Protein AF-A0A7C1PTM0-F1 (afdb_monomer)

pLDDT: mean 88.36, std 10.82, range [47.12, 97.25]

Sequence (57 aa):
MAERFKLYHCSVCGQVVKVVKSGAHMLICCDKQMDTIETEDEGVIMQWLNKIKSTSA

Mean predicted aligned error: 4.6 Å

Secondary structure (DSSP, 8-state):
-BPTT-EEE-TTT--EEE-SS-BSSPPEETTEEPEEE----HHHHHHHHHHHHHTT-

Structure (mmCIF, N/CA/C/O backbone):
data_AF-A0A7C1PTM0-F1
#
_entry.id   AF-A0A7C1PTM0-F1
#
loop_
_atom_site.group_PDB
_atom_site.id
_atom_site.type_symbol
_atom_site.label_atom_id
_atom_site.label_alt_id
_atom_site.label_comp_id
_atom_site.label_asym_id
_atom_site.label_entity_id
_atom_site.label_seq_id
_atom_site.pdbx_PDB_ins_code
_atom_site.Cartn_x
_atom_site.Cartn_y
_atom_site.Cartn_z
_atom_site.occupancy
_atom_site.B_iso_or_equiv
_atom_site.auth_seq_id
_atom_site.auth_comp_id
_atom_site.auth_asym_id
_atom_site.auth_atom_id
_atom_site.pdbx_PDB_model_num
ATOM 1 N N . MET A 1 1 ? -0.974 2.502 -8.285 1.00 87.12 1 MET A N 1
ATOM 2 C CA . MET A 1 1 ? 0.398 2.045 -8.574 1.00 87.12 1 MET A CA 1
ATOM 3 C C . MET A 1 1 ? 1.155 1.924 -7.257 1.00 87.12 1 MET A C 1
ATOM 5 O O . MET A 1 1 ? 0.914 2.747 -6.382 1.00 87.12 1 MET A O 1
ATOM 9 N N . ALA A 1 2 ? 2.016 0.919 -7.101 1.00 92.50 2 ALA A N 1
ATOM 10 C CA . ALA A 1 2 ? 2.890 0.761 -5.942 1.00 92.50 2 ALA A CA 1
ATOM 11 C C . ALA A 1 2 ? 4.223 1.458 -6.232 1.00 92.50 2 ALA A C 1
ATOM 13 O O . ALA A 1 2 ? 4.901 1.129 -7.209 1.00 92.50 2 ALA A O 1
ATOM 14 N N . GLU A 1 3 ? 4.593 2.431 -5.410 1.00 91.56 3 GLU A N 1
ATOM 15 C CA . GLU A 1 3 ? 5.747 3.297 -5.643 1.00 91.56 3 GLU A CA 1
ATOM 16 C C . GLU A 1 3 ? 6.941 2.867 -4.797 1.00 91.56 3 GLU A C 1
ATOM 18 O O . GLU A 1 3 ? 6.801 2.580 -3.610 1.00 91.56 3 GLU A O 1
ATOM 23 N N . ARG A 1 4 ? 8.132 2.825 -5.404 1.00 93.44 4 ARG A N 1
ATOM 24 C CA . ARG A 1 4 ? 9.363 2.437 -4.713 1.00 93.44 4 ARG A CA 1
ATOM 25 C C . ARG A 1 4 ? 9.639 3.351 -3.520 1.00 93.44 4 ARG A C 1
ATOM 27 O O . ARG A 1 4 ? 9.522 4.564 -3.616 1.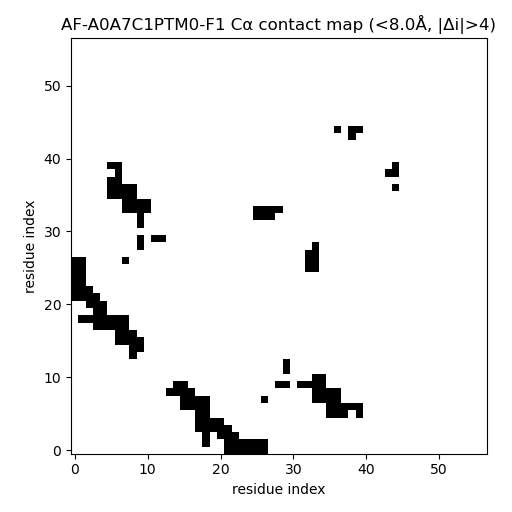00 93.44 4 ARG A O 1
ATOM 34 N N . PHE A 1 5 ? 10.046 2.720 -2.427 1.00 92.88 5 PHE A N 1
ATOM 35 C CA . PHE A 1 5 ? 10.361 3.284 -1.118 1.00 92.88 5 PHE A CA 1
ATOM 36 C C . PHE A 1 5 ? 9.202 3.919 -0.354 1.00 92.88 5 PHE A C 1
ATOM 38 O O . PHE A 1 5 ? 9.377 4.211 0.825 1.00 92.88 5 PHE A O 1
ATOM 45 N N . LYS A 1 6 ? 7.998 3.978 -0.936 1.00 93.06 6 LYS A N 1
ATOM 46 C CA . LYS A 1 6 ? 6.800 4.328 -0.177 1.00 93.06 6 LYS A CA 1
ATOM 47 C C . LYS A 1 6 ? 6.388 3.209 0.772 1.00 93.06 6 LYS A C 1
ATOM 49 O O . LYS A 1 6 ? 6.594 2.015 0.514 1.00 93.06 6 LYS A O 1
ATOM 54 N N . LEU A 1 7 ? 5.788 3.638 1.873 1.00 94.00 7 LEU A N 1
ATOM 55 C CA . LEU A 1 7 ? 5.175 2.785 2.873 1.00 94.00 7 LEU A CA 1
ATOM 56 C C . LEU A 1 7 ? 3.669 2.726 2.655 1.00 94.00 7 LEU A C 1
ATOM 58 O O . LEU A 1 7 ? 3.041 3.719 2.287 1.00 94.00 7 LEU A O 1
ATOM 62 N N . TYR A 1 8 ? 3.102 1.552 2.904 1.00 94.88 8 TYR A N 1
ATOM 63 C CA . TYR A 1 8 ? 1.675 1.305 2.771 1.00 94.88 8 TYR A CA 1
ATOM 64 C C . TYR A 1 8 ? 1.137 0.610 4.011 1.00 94.88 8 TYR A C 1
ATOM 66 O O . TYR A 1 8 ? 1.796 -0.275 4.558 1.00 94.88 8 TYR A O 1
ATOM 74 N N . HIS A 1 9 ? -0.073 0.981 4.415 1.00 93.81 9 HIS A N 1
ATOM 75 C CA . HIS A 1 9 ? -0.778 0.457 5.576 1.00 93.81 9 HIS A CA 1
ATOM 76 C C . HIS A 1 9 ? -2.125 -0.148 5.176 1.00 93.81 9 HIS A C 1
ATOM 78 O O . HIS A 1 9 ? -2.880 0.436 4.403 1.00 93.81 9 HIS A O 1
ATOM 84 N N . CYS A 1 10 ? -2.446 -1.320 5.719 1.00 94.88 10 CYS A N 1
ATOM 85 C CA . CYS A 1 10 ? -3.785 -1.886 5.643 1.00 94.88 10 CYS A CA 1
ATOM 86 C C . CYS A 1 10 ? -4.592 -1.455 6.868 1.00 94.88 10 CYS A C 1
ATOM 88 O O . CYS A 1 10 ? -4.328 -1.919 7.974 1.00 94.88 10 CYS A O 1
ATOM 90 N N . SER A 1 11 ? -5.626 -0.642 6.664 1.00 91.25 11 SER A N 1
ATOM 91 C CA . SER A 1 11 ? -6.538 -0.189 7.724 1.00 91.25 11 SER A CA 1
ATOM 92 C C . SER A 1 11 ? -7.439 -1.278 8.315 1.00 91.25 11 SER A C 1
ATOM 94 O O . SER A 1 11 ? -8.089 -1.033 9.326 1.00 91.25 11 SER A O 1
ATOM 96 N N . VAL A 1 12 ? -7.470 -2.482 7.734 1.00 93.12 12 VAL A N 1
ATOM 97 C CA . VAL A 1 12 ? -8.278 -3.606 8.238 1.00 93.12 12 VAL A CA 1
ATOM 98 C C . VAL A 1 12 ? -7.486 -4.491 9.201 1.00 93.12 12 VAL A C 1
ATOM 100 O O . VAL A 1 12 ? -7.951 -4.768 10.301 1.00 93.12 12 VAL A O 1
ATOM 103 N N . CYS A 1 13 ? -6.298 -4.950 8.796 1.00 93.81 13 CYS A N 1
ATOM 104 C CA . CYS A 1 13 ? -5.479 -5.874 9.594 1.00 93.81 13 CYS A CA 1
ATOM 105 C C . CYS A 1 13 ? -4.255 -5.218 10.252 1.00 93.81 13 CYS A C 1
ATOM 107 O O . CYS A 1 13 ? -3.563 -5.866 11.035 1.00 93.81 13 CYS A O 1
ATOM 109 N N . GLY A 1 14 ? -3.956 -3.956 9.930 1.00 91.69 14 GLY A N 1
ATOM 110 C CA . GLY A 1 14 ? -2.821 -3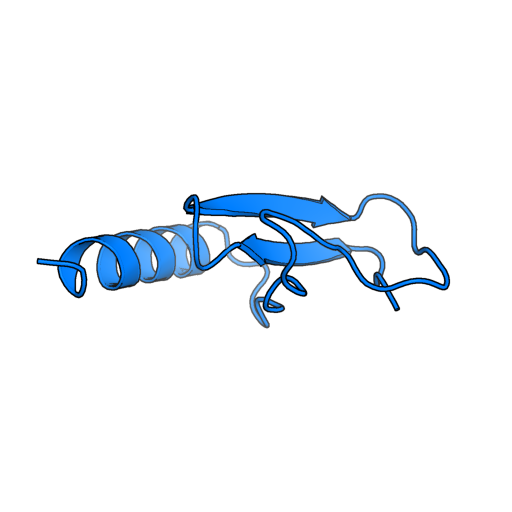.211 10.476 1.00 91.69 14 GLY A CA 1
ATOM 111 C C . GLY A 1 14 ? -1.463 -3.545 9.850 1.00 91.69 14 GLY A C 1
ATOM 112 O O . GLY A 1 14 ? -0.434 -3.121 10.376 1.00 91.69 14 GLY A O 1
ATOM 113 N N . GLN A 1 15 ? -1.419 -4.309 8.752 1.00 94.12 15 GLN A N 1
ATOM 114 C CA . GLN A 1 15 ? -0.165 -4.640 8.071 1.00 94.12 15 GLN A CA 1
ATOM 115 C C . GLN A 1 15 ? 0.497 -3.386 7.483 1.00 94.12 15 GLN A C 1
ATOM 117 O O . GLN A 1 15 ? -0.165 -2.594 6.813 1.00 94.12 15 GLN A O 1
ATOM 122 N N . VAL A 1 16 ? 1.815 -3.255 7.666 1.00 93.25 16 VAL A N 1
ATOM 123 C CA . VAL A 1 16 ? 2.635 -2.182 7.085 1.00 93.25 16 VAL A CA 1
ATOM 124 C C . VAL A 1 16 ? 3.728 -2.788 6.213 1.00 93.25 16 VAL A C 1
ATOM 126 O O . VAL A 1 16 ? 4.400 -3.730 6.631 1.00 93.25 16 VAL A O 1
ATOM 129 N N . VAL A 1 17 ? 3.910 -2.267 4.999 1.00 94.56 17 VAL A N 1
ATOM 130 C CA . VAL A 1 17 ? 4.935 -2.745 4.056 1.00 94.56 17 VAL A CA 1
ATOM 131 C C . VAL A 1 17 ? 5.679 -1.587 3.401 1.00 94.56 17 VAL A C 1
ATOM 133 O O . VAL A 1 17 ? 5.071 -0.578 3.048 1.00 94.56 17 VAL A O 1
ATOM 136 N N . LYS A 1 18 ? 6.991 -1.753 3.189 1.00 94.06 18 LYS A N 1
ATOM 137 C CA . LYS A 1 18 ? 7.821 -0.852 2.375 1.00 94.06 18 LYS A CA 1
ATOM 138 C C . LYS A 1 18 ? 8.039 -1.458 0.997 1.00 94.06 18 LYS A C 1
ATOM 140 O O . LYS A 1 18 ? 8.484 -2.599 0.873 1.00 94.06 18 LYS A O 1
ATOM 145 N N . VAL A 1 19 ? 7.766 -0.693 -0.053 1.00 94.75 19 VAL A N 1
ATOM 146 C CA . VAL A 1 19 ? 7.966 -1.164 -1.426 1.00 94.75 19 VAL A CA 1
ATOM 147 C C . VAL A 1 19 ? 9.443 -1.055 -1.801 1.00 94.75 19 VAL A C 1
ATOM 149 O O . VAL A 1 19 ? 10.001 0.034 -1.875 1.00 94.75 19 VAL A O 1
ATOM 152 N N . VAL A 1 20 ? 10.098 -2.175 -2.105 1.00 95.94 20 VAL A N 1
ATOM 153 C CA . VAL A 1 20 ? 11.506 -2.176 -2.561 1.00 95.94 20 VAL A CA 1
ATOM 154 C C . VAL A 1 20 ? 11.658 -1.987 -4.077 1.00 95.94 20 VAL A C 1
ATOM 156 O O . VAL A 1 20 ? 12.710 -1.549 -4.547 1.00 95.94 20 VAL A O 1
ATOM 159 N N . LYS A 1 21 ? 10.599 -2.272 -4.848 1.00 95.25 21 LYS A N 1
ATOM 160 C CA . LYS A 1 21 ? 10.526 -2.138 -6.311 1.00 95.25 21 LYS A CA 1
ATOM 161 C C . LYS A 1 21 ? 9.113 -1.718 -6.721 1.00 95.25 21 LYS A C 1
ATOM 163 O O . LYS A 1 21 ? 8.159 -2.361 -6.296 1.00 95.25 21 LYS A O 1
ATOM 168 N N . SER A 1 22 ? 8.985 -0.683 -7.555 1.00 95.56 22 SER A N 1
ATOM 169 C CA . SER A 1 22 ? 7.679 -0.212 -8.036 1.00 95.56 22 SER A CA 1
ATOM 170 C C . SER A 1 22 ? 6.931 -1.288 -8.829 1.00 95.56 22 SER A C 1
ATOM 172 O O . SER A 1 22 ? 7.545 -2.113 -9.511 1.00 95.56 22 SER A O 1
ATOM 174 N N . GLY A 1 23 ? 5.603 -1.231 -8.798 1.00 94.31 23 GLY A N 1
ATOM 175 C CA . GLY A 1 23 ? 4.721 -2.092 -9.582 1.00 94.31 23 GLY A CA 1
ATOM 176 C C . GLY A 1 23 ? 3.551 -1.302 -10.157 1.00 94.31 23 GLY A C 1
ATOM 177 O O . GLY A 1 23 ? 3.094 -0.344 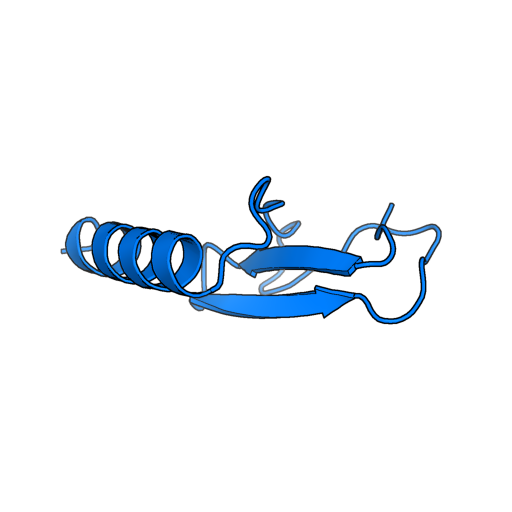-9.543 1.00 94.31 23 GLY A O 1
ATOM 178 N N . ALA A 1 24 ? 3.051 -1.704 -11.329 1.00 94.44 24 ALA A N 1
ATOM 179 C CA . ALA A 1 24 ? 1.980 -0.988 -12.033 1.00 94.44 24 ALA A CA 1
ATOM 180 C C . ALA A 1 24 ? 0.661 -0.929 -11.233 1.00 94.44 24 ALA A C 1
ATOM 182 O O . ALA A 1 24 ? -0.058 0.070 -11.257 1.00 94.44 24 ALA A O 1
ATOM 183 N N . HIS A 1 25 ? 0.367 -1.984 -10.476 1.00 93.56 25 HIS A N 1
ATOM 184 C CA . HIS A 1 25 ? -0.897 -2.149 -9.762 1.00 93.56 25 HIS A CA 1
ATOM 185 C C . HIS A 1 25 ? -0.863 -1.544 -8.355 1.00 93.56 25 HIS A C 1
ATOM 187 O O . HIS A 1 25 ? 0.184 -1.142 -7.852 1.00 93.56 25 HIS A O 1
ATOM 193 N N . MET A 1 26 ? -2.034 -1.415 -7.737 1.00 94.44 26 MET A N 1
ATOM 194 C CA . MET A 1 26 ? -2.185 -0.971 -6.348 1.00 94.44 26 MET A CA 1
ATOM 195 C C . MET A 1 26 ? -1.970 -2.152 -5.398 1.00 94.44 26 MET A C 1
ATOM 197 O O . MET A 1 26 ? -2.205 -3.297 -5.780 1.00 94.44 26 MET A O 1
ATOM 201 N N . LEU A 1 27 ? -1.520 -1.881 -4.172 1.00 95.81 27 LEU A N 1
ATOM 202 C CA . LEU A 1 27 ? -1.419 -2.918 -3.148 1.00 95.81 27 LEU A CA 1
ATOM 203 C C . LEU A 1 27 ? -2.804 -3.172 -2.552 1.00 95.81 27 LEU A C 1
ATOM 205 O O . LEU A 1 27 ? -3.460 -2.236 -2.094 1.00 95.81 27 LEU A O 1
ATOM 209 N N . ILE A 1 28 ? -3.233 -4.433 -2.582 1.00 96.19 28 ILE A N 1
ATOM 210 C CA . ILE A 1 28 ? -4.493 -4.899 -2.000 1.00 96.19 28 ILE A CA 1
ATOM 211 C C . ILE A 1 28 ? -4.170 -5.766 -0.782 1.00 96.19 28 ILE A C 1
ATOM 213 O O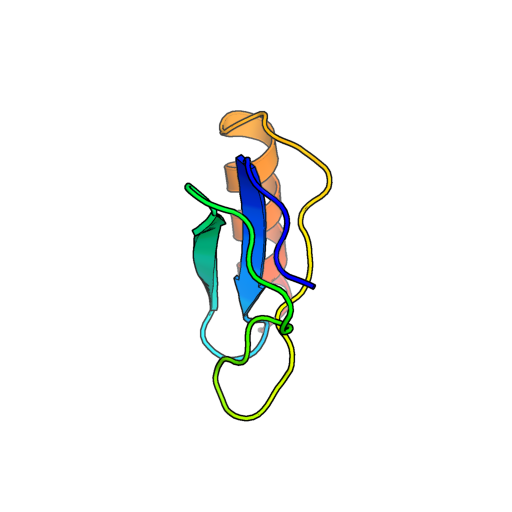 . ILE A 1 28 ? -3.324 -6.657 -0.856 1.00 96.19 28 ILE A O 1
ATOM 217 N N . CYS A 1 29 ? -4.862 -5.520 0.326 1.00 97.25 29 CYS A N 1
ATOM 218 C CA . CYS A 1 29 ? -4.834 -6.338 1.533 1.00 97.25 29 CYS A CA 1
ATOM 219 C C . CYS A 1 29 ? -6.247 -6.356 2.135 1.00 97.25 29 CYS A C 1
ATOM 221 O O . CYS A 1 29 ? -6.908 -5.320 2.169 1.00 97.25 29 CYS A O 1
ATOM 223 N N . CYS A 1 30 ? -6.731 -7.519 2.584 1.00 97.00 30 CYS A N 1
ATOM 224 C CA . CYS A 1 30 ? -8.098 -7.679 3.111 1.00 97.00 30 CYS A CA 1
ATOM 225 C C . CYS A 1 30 ? -9.187 -7.141 2.161 1.00 97.00 30 CYS A C 1
ATOM 227 O O . CYS A 1 30 ? -10.069 -6.392 2.582 1.00 97.00 30 CYS A O 1
ATOM 229 N N . ASP A 1 31 ? -9.071 -7.470 0.869 1.00 96.69 31 ASP A N 1
ATOM 230 C CA . ASP A 1 31 ? -9.997 -7.064 -0.202 1.00 96.69 31 ASP A CA 1
ATOM 231 C C . ASP A 1 31 ? -10.152 -5.545 -0.391 1.00 96.69 31 ASP A C 1
ATOM 233 O O . ASP A 1 31 ? -11.057 -5.076 -1.081 1.00 96.69 31 ASP A O 1
ATOM 237 N N . LYS A 1 32 ? -9.242 -4.755 0.192 1.00 95.12 32 LYS A N 1
ATOM 238 C CA . LYS A 1 32 ? -9.207 -3.299 0.070 1.00 95.12 32 LYS A CA 1
ATOM 239 C C . LYS A 1 32 ? -7.844 -2.820 -0.390 1.00 95.12 32 LYS A C 1
ATOM 241 O O . LYS A 1 32 ? -6.812 -3.445 -0.151 1.00 95.12 32 LYS A O 1
ATOM 246 N N . GLN A 1 33 ? -7.849 -1.676 -1.057 1.00 96.75 33 GLN A N 1
ATOM 247 C CA . GLN A 1 33 ? -6.625 -0.967 -1.382 1.00 96.75 33 GLN A CA 1
ATOM 248 C C . GLN A 1 33 ? -5.960 -0.444 -0.107 1.00 96.75 33 GLN A C 1
ATOM 250 O O . GLN A 1 33 ? -6.634 0.093 0.767 1.00 96.75 33 GLN A O 1
ATOM 255 N N . MET A 1 34 ? -4.641 -0.614 -0.012 1.00 96.12 34 MET A N 1
ATOM 256 C CA . MET A 1 34 ? -3.845 -0.104 1.103 1.00 96.12 34 MET A CA 1
ATOM 257 C C . MET A 1 34 ? -3.659 1.416 1.016 1.00 96.12 34 MET A C 1
ATOM 259 O O . MET A 1 34 ? -3.505 1.979 -0.072 1.00 96.12 34 MET A O 1
ATOM 263 N N . ASP A 1 35 ? -3.593 2.054 2.180 1.00 94.12 35 ASP A N 1
ATOM 264 C CA . ASP A 1 35 ? -3.347 3.483 2.355 1.00 94.12 35 ASP A CA 1
ATOM 265 C C . ASP A 1 35 ? -1.848 3.785 2.226 1.00 94.12 35 ASP A C 1
ATOM 267 O O . ASP A 1 35 ? -1.014 3.005 2.685 1.00 94.12 35 ASP A O 1
ATOM 271 N N . THR A 1 36 ? -1.478 4.909 1.608 1.00 93.88 36 THR A N 1
ATOM 272 C CA . THR A 1 36 ? -0.068 5.337 1.503 1.00 93.88 36 THR A CA 1
ATOM 273 C C . THR A 1 36 ? 0.321 6.167 2.723 1.00 93.88 36 THR A C 1
ATOM 275 O O . THR A 1 36 ? -0.446 7.026 3.150 1.00 93.88 36 THR A O 1
ATOM 278 N N . ILE A 1 37 ? 1.518 5.946 3.264 1.00 91.94 37 ILE A N 1
ATOM 279 C CA . ILE A 1 37 ? 2.091 6.756 4.344 1.00 91.94 37 ILE A CA 1
ATOM 280 C C . ILE A 1 37 ? 3.080 7.750 3.720 1.00 91.94 37 ILE A C 1
ATOM 282 O O . ILE A 1 37 ? 4.026 7.343 3.047 1.00 91.94 37 ILE A O 1
ATOM 286 N N . GLU A 1 38 ? 2.862 9.051 3.927 1.00 87.62 38 GLU A N 1
ATOM 287 C CA . GLU A 1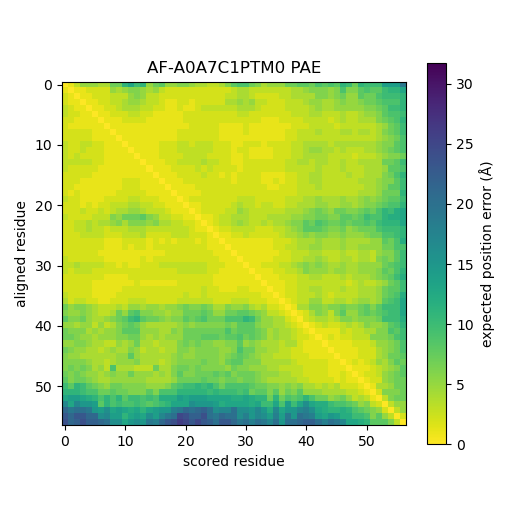 38 ? 3.645 10.129 3.288 1.00 87.62 38 GLU A CA 1
ATOM 288 C C . GLU A 1 38 ? 4.987 10.440 3.975 1.00 87.62 38 GLU A C 1
ATOM 290 O O . GLU A 1 38 ? 5.736 11.296 3.514 1.00 87.62 38 GLU A O 1
ATOM 295 N N . THR A 1 39 ? 5.313 9.751 5.068 1.00 86.25 39 THR A N 1
ATOM 296 C CA . THR A 1 39 ? 6.559 9.940 5.822 1.00 86.25 39 THR A CA 1
ATOM 297 C C . THR A 1 39 ? 7.440 8.696 5.750 1.00 86.25 39 THR A C 1
ATOM 299 O O . THR A 1 39 ? 6.942 7.571 5.762 1.00 86.25 39 THR A O 1
ATOM 302 N N . GLU A 1 40 ? 8.754 8.907 5.703 1.00 82.38 40 GLU A N 1
ATOM 303 C CA . GLU A 1 40 ? 9.772 7.850 5.770 1.00 82.38 40 GLU A CA 1
ATOM 304 C C . GLU A 1 40 ? 10.490 7.802 7.131 1.00 82.38 40 GLU A C 1
ATOM 306 O O . GLU A 1 40 ? 11.330 6.930 7.346 1.00 82.38 40 GLU A O 1
ATOM 311 N N . ASP A 1 41 ? 10.179 8.723 8.051 1.00 87.56 41 ASP A N 1
ATOM 312 C CA . ASP A 1 41 ? 10.769 8.730 9.391 1.00 87.56 41 ASP A CA 1
ATOM 313 C C . ASP A 1 41 ? 10.125 7.646 10.264 1.00 87.56 41 ASP A C 1
ATOM 315 O O . ASP A 1 41 ? 8.954 7.742 10.641 1.00 87.56 41 ASP A O 1
ATOM 319 N N . GLU A 1 42 ? 10.900 6.610 10.591 1.00 81.88 42 GLU A N 1
ATOM 320 C CA . GLU A 1 42 ? 10.459 5.454 11.386 1.00 81.88 42 GLU A CA 1
ATOM 321 C C . GLU A 1 42 ? 9.857 5.868 12.740 1.00 81.88 42 GLU A C 1
ATOM 323 O O . GLU A 1 42 ? 8.890 5.257 13.200 1.00 81.88 42 GLU A O 1
ATOM 328 N N . GLY A 1 43 ? 10.369 6.932 13.368 1.00 85.50 43 GLY A N 1
ATOM 329 C CA . GLY A 1 43 ? 9.839 7.452 14.628 1.00 85.50 43 GLY A CA 1
ATOM 330 C C . GLY A 1 43 ? 8.438 8.039 14.463 1.00 85.50 43 GLY A C 1
ATOM 331 O O . GLY A 1 43 ? 7.532 7.722 15.242 1.00 85.50 43 GLY A O 1
ATOM 332 N N . VAL A 1 44 ? 8.232 8.842 13.418 1.00 86.44 44 VAL A N 1
ATOM 333 C CA . VAL A 1 44 ? 6.918 9.404 13.066 1.00 86.44 44 VAL A CA 1
ATOM 334 C C . VAL A 1 44 ? 5.939 8.296 12.664 1.00 86.44 44 VAL A C 1
ATOM 336 O O . VAL A 1 44 ? 4.787 8.316 13.102 1.00 86.44 44 VAL A O 1
ATOM 339 N N . ILE A 1 45 ? 6.387 7.300 11.892 1.00 86.06 45 ILE A N 1
ATOM 340 C CA . ILE A 1 45 ? 5.568 6.148 11.477 1.00 86.06 45 ILE A CA 1
ATOM 341 C C . ILE A 1 45 ? 5.084 5.372 12.700 1.00 86.06 45 ILE A C 1
ATOM 343 O O . ILE A 1 45 ? 3.892 5.103 12.831 1.00 86.06 45 ILE A O 1
ATOM 347 N N . MET A 1 46 ? 5.978 5.056 13.637 1.00 84.25 46 MET A N 1
ATOM 348 C CA . MET A 1 46 ? 5.624 4.330 14.857 1.00 84.25 46 MET A CA 1
ATOM 349 C C . MET A 1 46 ? 4.640 5.113 15.732 1.00 84.25 46 MET A C 1
ATOM 351 O O . MET A 1 46 ? 3.673 4.544 16.244 1.00 84.25 46 MET A O 1
ATOM 355 N N . GLN A 1 47 ? 4.825 6.428 15.870 1.00 86.25 47 GLN A N 1
ATOM 356 C CA . GLN A 1 47 ? 3.862 7.279 16.574 1.00 86.25 47 GLN A CA 1
ATOM 357 C C . GLN A 1 47 ? 2.490 7.284 15.891 1.00 86.25 47 GLN A C 1
ATOM 359 O O . GLN A 1 47 ? 1.464 7.222 16.570 1.00 86.25 47 GLN A O 1
ATOM 364 N N . TRP A 1 48 ? 2.458 7.338 14.559 1.00 85.94 48 TRP A N 1
ATOM 365 C CA . TRP A 1 48 ? 1.225 7.269 13.779 1.00 85.94 48 TRP A CA 1
ATOM 366 C C . TRP A 1 48 ? 0.515 5.918 13.941 1.00 85.94 48 TRP A C 1
ATOM 368 O O . TRP A 1 48 ? -0.678 5.887 14.247 1.00 85.94 48 TRP A O 1
ATOM 378 N N . LEU A 1 49 ? 1.251 4.806 13.853 1.00 82.19 49 LEU A N 1
ATOM 379 C CA . LEU A 1 49 ? 0.713 3.456 14.055 1.00 82.19 49 LEU A CA 1
ATOM 380 C C . LEU A 1 49 ? 0.109 3.282 15.452 1.00 82.19 49 LEU A C 1
ATOM 382 O O . LEU A 1 49 ? -0.957 2.682 15.600 1.00 82.19 49 LEU A O 1
ATOM 386 N N . ASN A 1 50 ? 0.759 3.836 16.477 1.00 84.50 50 ASN A N 1
ATOM 387 C CA . ASN A 1 50 ? 0.250 3.797 17.846 1.00 84.50 50 ASN A CA 1
ATOM 388 C C . ASN A 1 50 ? -1.060 4.585 17.994 1.00 84.50 50 ASN A C 1
ATOM 390 O O . ASN A 1 50 ? -1.976 4.120 18.673 1.00 84.50 50 ASN A O 1
ATOM 39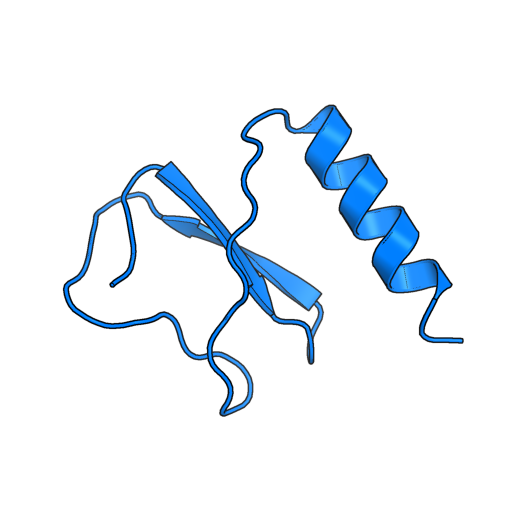4 N N . LYS A 1 51 ? -1.186 5.736 17.320 1.00 81.00 51 LYS A N 1
ATOM 395 C CA . LYS A 1 51 ? -2.433 6.516 17.308 1.00 81.00 51 LYS A CA 1
ATOM 396 C C . LYS A 1 51 ? -3.580 5.744 16.650 1.00 81.00 51 LYS A C 1
ATOM 398 O O . LYS A 1 51 ? -4.652 5.673 17.242 1.00 81.00 51 LYS A O 1
ATOM 403 N N . ILE A 1 52 ? -3.356 5.097 15.505 1.00 76.31 52 ILE A N 1
ATOM 404 C CA . ILE A 1 52 ? -4.406 4.339 14.791 1.00 76.31 52 ILE A CA 1
ATOM 405 C C . ILE A 1 52 ? -4.957 3.181 15.621 1.00 76.31 52 ILE A C 1
ATOM 407 O O . ILE A 1 52 ? -6.173 2.977 15.681 1.00 76.31 52 ILE A O 1
ATOM 411 N N . LYS A 1 53 ? -4.075 2.444 16.301 1.00 68.31 53 LYS A N 1
ATOM 412 C CA . LYS A 1 53 ? -4.485 1.347 17.186 1.00 68.31 53 LYS A CA 1
ATOM 413 C C . LYS A 1 53 ? -5.351 1.832 18.352 1.00 68.31 53 LYS A C 1
ATOM 415 O O . LYS A 1 53 ? -6.238 1.103 18.777 1.00 68.31 53 LYS A O 1
ATOM 42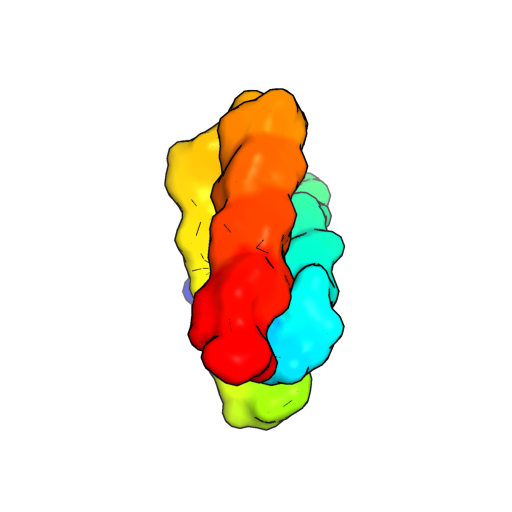0 N N . SER A 1 54 ? -5.127 3.052 18.846 1.00 63.03 54 SER A N 1
ATOM 421 C CA . SER A 1 54 ? -5.870 3.606 19.988 1.00 63.03 54 SER A CA 1
ATOM 422 C C . SER A 1 54 ? -7.286 4.092 19.654 1.00 63.03 54 SER A C 1
ATOM 424 O O . SER A 1 54 ? -8.133 4.137 20.535 1.00 63.03 54 SER A O 1
ATOM 426 N N . THR A 1 55 ? -7.559 4.422 18.389 1.00 56.44 55 THR A N 1
ATOM 427 C CA . THR A 1 55 ? -8.866 4.915 17.909 1.00 56.44 55 THR A CA 1
ATOM 428 C C . THR A 1 55 ? -9.827 3.817 17.448 1.00 56.44 55 THR A C 1
ATOM 430 O O . THR A 1 55 ? -10.942 4.122 17.041 1.00 56.44 55 THR A O 1
ATOM 433 N N . SER A 1 56 ? -9.405 2.550 17.488 1.00 54.25 56 SER A N 1
ATOM 434 C CA . SER A 1 56 ? -10.231 1.388 17.112 1.00 54.25 56 SER A CA 1
ATOM 435 C C . SER A 1 56 ? -10.904 0.716 18.323 1.00 54.25 56 SER A C 1
ATOM 437 O O . SER A 1 56 ? -11.289 -0.449 18.227 1.00 54.25 56 SER A O 1
ATOM 439 N N . ALA A 1 57 ? -10.996 1.424 19.456 1.00 47.12 57 ALA A N 1
ATOM 440 C CA . ALA A 1 57 ? -11.616 0.976 20.706 1.00 47.12 57 ALA A CA 1
ATOM 441 C C . ALA A 1 57 ? -12.917 1.739 20.986 1.00 47.12 57 ALA A C 1
ATOM 443 O O . ALA A 1 57 ? -12.927 2.972 20.7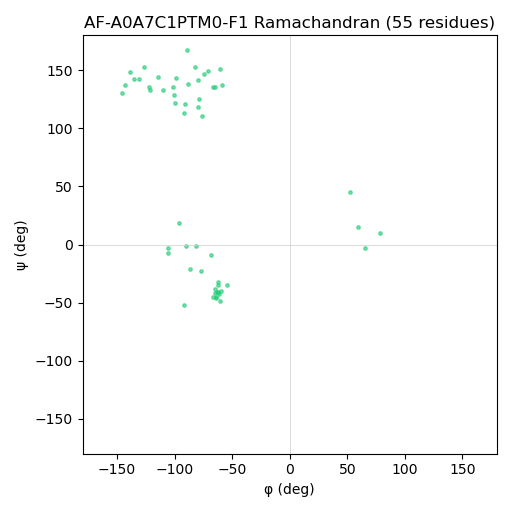67 1.00 47.12 57 ALA A O 1
#

Nearest PDB structures (foldseek):
  1cfw-assembly1_A  TM=9.760E-01  e=1.811E-03  Megalodesulfovibrio gigas
  1dcd-assembly1_A  TM=9.729E-01  e=2.206E-03  Megalodesulfovibrio gigas
  1dcd-assembly1_B  TM=9.803E-01  e=3.987E-03  Megalodesulfovibrio gigas
  1vzg-asse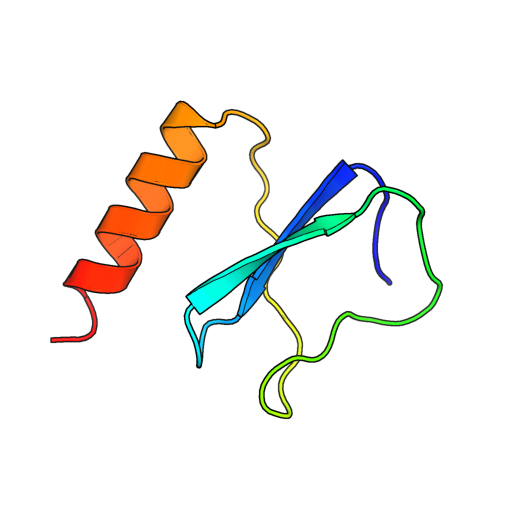mbly1_B  TM=9.028E-01  e=2.206E-03  Desulfarculus baarsii
  1dfx-assembly1_A-2  TM=8.599E-01  e=8.218E-03  Desulfovibrio desulfuricans

Foldseek 3Di:
DADAQWWWADLPPGDIDHHNDDDPDFDDDPNDGTDTDPDPPPVVVVVVSVVSVVVVD

Radius of gyration: 11.56 Å; Cα contacts (8 Å, |Δi|>4): 81; chains: 1; bounding box: 23×18×33 Å

Solvent-accessible surface area (backbone atoms only — not comparable to full-atom values): 3532 Å² total; per-residue (Å²): 88,36,53,57,71,38,34,34,36,26,93,86,83,68,52,71,49,70,31,88,65,60,42,84,53,66,57,69,49,93,96,34,76,45,46,76,46,96,66,87,51,64,69,61,49,52,54,51,54,56,51,58,65,64,71,76,112